Protein AF-A0A962NMR7-F1 (afdb_monomer_lite)

Radius of gyration: 11.39 Å; chains: 1; bounding box: 26×20×34 Å

Foldseek 3Di:
DVVVQVVQQVVQVVVVHGRAADDPVRVVVLVVCCVVPDPPCNVVSVCNNVPRHDPD

Secondary structure (DSSP, 8-state):
-HHHHHHHHHHHHHTT-PPPPPPHHHHHHHHHHHHSPPTT-HHHHHHHHHHSS---

Structure (mmCIF, N/CA/C/O backbone):
data_AF-A0A962NMR7-F1
#
_entry.id   AF-A0A962NMR7-F1
#
loop_
_atom_site.group_PDB
_atom_site.id
_atom_site.type_symbol
_atom_site.label_atom_id
_atom_site.label_alt_id
_atom_site.label_comp_id
_atom_site.label_asym_id
_atom_site.label_entity_id
_atom_site.label_seq_id
_atom_site.pdbx_PDB_ins_code
_atom_site.Cartn_x
_atom_site.Cartn_y
_atom_site.Cartn_z
_atom_site.occupancy
_atom_site.B_iso_or_equiv
_atom_site.auth_seq_id
_atom_site.auth_comp_id
_atom_site.auth_asym_id
_atom_site.auth_atom_id
_atom_site.pdbx_PDB_model_num
ATOM 1 N N . MET A 1 1 ? 1.545 9.131 1.218 1.00 84.44 1 MET A N 1
ATOM 2 C CA . MET A 1 1 ? 1.806 7.829 0.563 1.00 84.44 1 MET A CA 1
ATOM 3 C C . MET A 1 1 ? 0.663 7.399 -0.366 1.00 84.44 1 MET A C 1
ATOM 5 O O . MET A 1 1 ? 0.919 7.288 -1.558 1.00 84.44 1 MET A O 1
ATOM 9 N N . LEU A 1 2 ? -0.576 7.208 0.120 1.00 87.56 2 LEU A N 1
ATOM 10 C CA . LEU A 1 2 ? -1.682 6.630 -0.678 1.00 87.56 2 LEU A CA 1
ATOM 11 C C . LEU A 1 2 ? -2.003 7.386 -1.978 1.00 87.56 2 LEU A C 1
ATOM 13 O O . LEU A 1 2 ? -2.216 6.767 -3.015 1.00 87.56 2 LEU A O 1
ATOM 17 N N . GLU A 1 3 ? -2.004 8.718 -1.946 1.00 88.00 3 GLU A N 1
ATOM 18 C CA . GLU A 1 3 ? -2.241 9.545 -3.137 1.00 88.00 3 GLU A CA 1
ATOM 19 C C . GLU A 1 3 ? -1.139 9.373 -4.191 1.00 88.00 3 GLU A C 1
ATOM 21 O O . GLU A 1 3 ? -1.431 9.089 -5.349 1.00 88.00 3 GLU A O 1
ATOM 26 N N . ALA A 1 4 ? 0.129 9.422 -3.773 1.00 88.62 4 ALA A N 1
ATOM 27 C CA . ALA A 1 4 ? 1.269 9.169 -4.654 1.00 88.62 4 ALA A CA 1
ATOM 28 C C . ALA A 1 4 ? 1.242 7.747 -5.243 1.00 88.62 4 ALA A C 1
ATOM 30 O O . ALA A 1 4 ? 1.584 7.550 -6.407 1.00 88.62 4 ALA A O 1
ATOM 31 N N . TYR A 1 5 ? 0.799 6.750 -4.465 1.00 89.44 5 TYR A N 1
ATOM 32 C CA . TYR A 1 5 ? 0.590 5.396 -4.977 1.00 89.44 5 TYR A CA 1
ATOM 33 C C . TYR A 1 5 ? -0.506 5.365 -6.049 1.00 89.44 5 TYR A C 1
ATOM 35 O O . TYR A 1 5 ? -0.294 4.797 -7.117 1.00 89.44 5 TYR A O 1
ATOM 43 N N . ARG A 1 6 ? -1.651 6.016 -5.808 1.00 90.69 6 ARG A N 1
ATOM 44 C CA . ARG A 1 6 ? -2.751 6.102 -6.781 1.00 90.69 6 ARG A CA 1
ATOM 45 C C . ARG A 1 6 ? -2.335 6.811 -8.069 1.00 90.69 6 ARG A C 1
ATOM 47 O O . ARG A 1 6 ? -2.688 6.341 -9.147 1.00 90.69 6 ARG A O 1
ATOM 54 N N . GLN A 1 7 ? -1.539 7.872 -7.971 1.00 91.75 7 GLN A N 1
ATOM 55 C CA . GLN A 1 7 ? -0.990 8.552 -9.142 1.00 91.75 7 GLN A CA 1
ATOM 56 C C . GLN A 1 7 ? -0.078 7.625 -9.956 1.00 91.75 7 GLN A C 1
ATOM 58 O O . GLN A 1 7 ? -0.255 7.491 -11.162 1.00 91.75 7 GLN A O 1
ATOM 63 N N . HIS A 1 8 ? 0.832 6.905 -9.297 1.00 89.50 8 HIS A N 1
ATOM 64 C CA . HIS A 1 8 ? 1.699 5.936 -9.971 1.00 89.50 8 HIS A CA 1
ATOM 65 C C . HIS A 1 8 ? 0.904 4.812 -10.645 1.00 89.50 8 HIS A C 1
ATOM 67 O O . HIS A 1 8 ? 1.233 4.404 -11.754 1.00 89.50 8 HIS A O 1
ATOM 73 N N . VAL A 1 9 ? -0.164 4.317 -10.011 1.00 90.56 9 VAL A N 1
ATOM 74 C CA . VAL A 1 9 ? -1.073 3.339 -10.631 1.00 90.56 9 VAL A CA 1
ATOM 75 C C . VAL A 1 9 ? -1.726 3.918 -11.885 1.00 90.56 9 VAL A C 1
ATOM 77 O O . VAL A 1 9 ? -1.773 3.227 -12.898 1.00 90.56 9 VAL A O 1
ATOM 80 N N . ALA A 1 10 ? -2.196 5.167 -11.846 1.00 92.38 10 ALA A N 1
ATOM 81 C CA . ALA A 1 10 ? -2.802 5.824 -13.002 1.00 92.38 10 ALA A CA 1
ATOM 82 C C . ALA A 1 10 ? -1.802 5.973 -14.161 1.00 92.38 10 ALA A C 1
ATOM 84 O O . ALA A 1 10 ? -2.080 5.494 -15.257 1.00 92.38 10 ALA A O 1
ATOM 85 N N . GLU A 1 11 ? -0.605 6.508 -13.900 1.00 92.25 11 GLU A N 1
ATOM 86 C CA . GLU A 1 11 ? 0.466 6.681 -14.901 1.00 92.25 11 GLU A CA 1
ATOM 87 C C . GLU A 1 11 ? 0.892 5.351 -15.547 1.00 92.25 11 GLU A C 1
ATOM 89 O O . GLU A 1 11 ? 1.281 5.282 -16.717 1.00 92.25 11 GLU A O 1
ATOM 94 N N . ARG A 1 12 ? 0.844 4.269 -14.768 1.00 92.25 12 ARG A N 1
ATOM 95 C CA . ARG A 1 12 ? 1.162 2.906 -15.205 1.00 92.25 12 ARG A CA 1
ATOM 96 C C . ARG A 1 12 ? 0.032 2.284 -16.014 1.00 92.25 12 ARG A C 1
ATOM 98 O O . ARG A 1 12 ? 0.286 1.697 -17.064 1.00 92.25 12 ARG A O 1
ATOM 105 N N . SER A 1 13 ? -1.200 2.482 -15.567 1.00 91.75 13 SER A N 1
ATOM 106 C CA . SER A 1 13 ? -2.407 2.035 -16.256 1.00 91.75 13 SER A CA 1
ATOM 107 C C . SER A 1 13 ? -2.565 2.711 -17.622 1.00 91.75 13 SER A C 1
ATOM 109 O O . SER A 1 13 ? -2.905 2.043 -18.593 1.00 91.75 13 SER A O 1
ATOM 111 N N . GLU A 1 14 ? -2.213 3.998 -17.746 1.00 92.81 14 GLU A N 1
ATOM 112 C CA . GLU A 1 14 ? -2.162 4.712 -19.036 1.00 92.81 14 GLU A CA 1
ATOM 113 C C . GLU A 1 14 ? -1.179 4.075 -20.029 1.00 92.81 14 GLU A C 1
ATOM 115 O O . GLU A 1 14 ? -1.400 4.093 -21.239 1.00 92.81 14 GLU A O 1
ATOM 120 N N . GLN A 1 15 ? -0.111 3.464 -19.518 1.00 92.06 15 GLN A N 1
ATOM 121 C CA . GLN A 1 15 ? 0.862 2.698 -20.298 1.00 92.06 15 GLN A CA 1
ATOM 122 C C . GLN A 1 15 ? 0.456 1.221 -20.475 1.00 92.06 15 GLN A C 1
ATOM 124 O O . GLN A 1 15 ? 1.201 0.455 -21.085 1.00 92.06 15 GLN A O 1
ATOM 129 N N . GLY A 1 16 ? -0.700 0.805 -19.945 1.00 92.12 16 GLY A N 1
ATOM 130 C CA . GLY A 1 16 ? -1.190 -0.575 -19.992 1.00 92.12 16 GLY A CA 1
ATOM 131 C C . GLY A 1 16 ? -0.357 -1.559 -19.168 1.00 92.12 16 GLY A C 1
ATOM 132 O O . GLY A 1 16 ? -0.354 -2.752 -19.466 1.00 92.12 16 GLY A O 1
ATOM 133 N N . ILE A 1 17 ? 0.384 -1.070 -18.172 1.00 91.56 17 ILE A N 1
ATOM 134 C CA . ILE A 1 17 ? 1.291 -1.871 -17.345 1.00 91.56 17 ILE A CA 1
ATOM 135 C C . ILE A 1 17 ? 0.904 -1.809 -15.874 1.00 91.56 17 ILE A C 1
ATOM 137 O O . ILE A 1 17 ? 0.411 -0.800 -15.374 1.00 91.56 17 ILE A O 1
ATOM 141 N N . ASP A 1 18 ? 1.201 -2.885 -15.154 1.00 88.56 18 ASP A N 1
ATOM 142 C CA . ASP A 1 18 ? 0.934 -2.946 -13.725 1.00 88.56 18 ASP A CA 1
ATOM 143 C C . ASP A 1 18 ? 1.819 -1.969 -12.920 1.00 88.56 18 ASP A C 1
ATOM 145 O O . ASP A 1 18 ? 2.973 -1.664 -13.292 1.00 88.56 18 ASP A O 1
ATOM 149 N N . PRO A 1 19 ? 1.304 -1.471 -11.780 1.00 89.00 19 PRO A N 1
ATOM 150 C CA . PRO A 1 19 ? 2.086 -0.668 -10.858 1.00 89.00 19 PRO A CA 1
ATOM 151 C C . PRO A 1 19 ? 3.255 -1.476 -10.296 1.00 89.00 19 PRO A C 1
ATOM 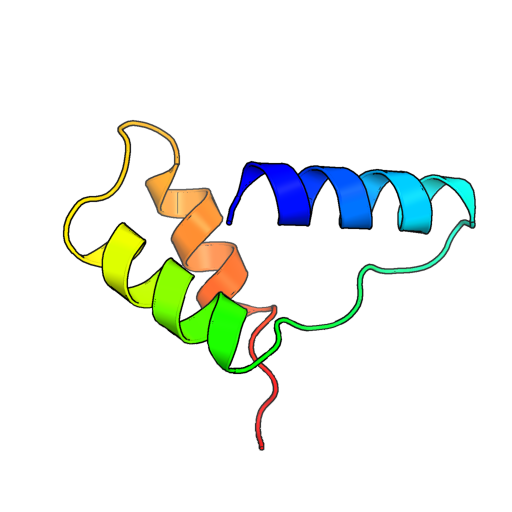153 O O . PRO A 1 19 ? 3.140 -2.656 -9.966 1.00 89.00 19 PRO A O 1
ATOM 156 N N . LYS A 1 20 ? 4.401 -0.807 -10.147 1.0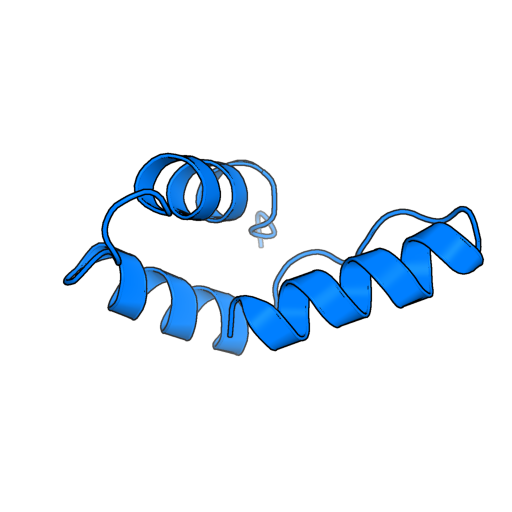0 89.12 20 LYS A N 1
ATOM 157 C CA . LYS A 1 20 ? 5.545 -1.376 -9.417 1.00 89.12 20 LYS A CA 1
ATOM 158 C C . LYS A 1 20 ? 5.147 -1.765 -7.980 1.00 89.12 20 LYS A C 1
ATOM 160 O O . LYS A 1 20 ? 4.316 -1.069 -7.389 1.00 89.12 20 LYS A O 1
ATOM 165 N N . PRO A 1 21 ? 5.771 -2.815 -7.413 1.00 91.19 21 PRO A N 1
ATOM 166 C CA . PRO A 1 21 ? 5.646 -3.120 -5.991 1.00 91.19 21 PRO A CA 1
ATOM 167 C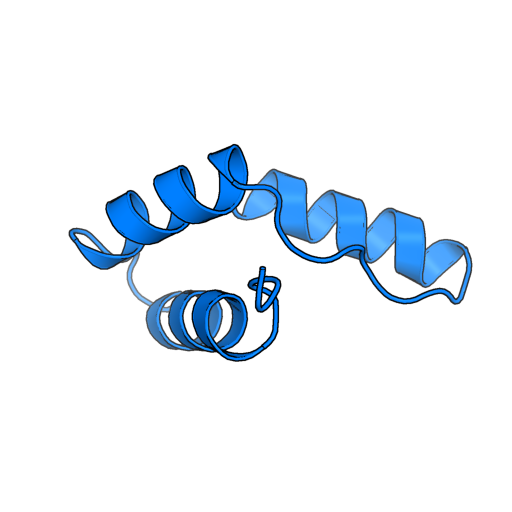 C . PRO A 1 21 ? 6.107 -1.936 -5.134 1.00 91.19 21 PRO A C 1
ATOM 169 O O . PRO A 1 21 ? 6.868 -1.075 -5.591 1.00 91.19 21 PRO A O 1
ATOM 172 N N . LEU A 1 22 ? 5.637 -1.904 -3.889 1.00 91.31 22 LEU A N 1
ATOM 173 C CA . LEU A 1 22 ? 5.981 -0.866 -2.930 1.00 91.31 22 LEU A CA 1
ATOM 174 C C . LEU A 1 22 ? 7.468 -0.925 -2.580 1.00 91.31 22 LEU A C 1
ATOM 176 O O . LEU A 1 22 ? 8.059 -1.990 -2.407 1.00 91.31 22 LEU A O 1
ATOM 180 N N . THR A 1 23 ? 8.071 0.249 -2.450 1.00 91.12 23 THR A N 1
ATOM 181 C CA . THR A 1 23 ? 9.436 0.398 -1.933 1.00 91.12 23 THR A CA 1
ATOM 182 C C . THR A 1 23 ? 9.456 0.286 -0.407 1.00 91.12 23 THR A C 1
ATOM 184 O O . THR A 1 23 ? 8.447 0.540 0.243 1.00 91.12 23 THR A O 1
ATOM 187 N N . ALA A 1 24 ? 10.613 -0.010 0.195 1.00 89.00 24 ALA A N 1
ATOM 188 C CA . ALA A 1 24 ? 10.744 -0.092 1.656 1.00 89.00 24 ALA A CA 1
ATOM 189 C C . ALA A 1 24 ? 10.256 1.179 2.385 1.00 89.00 24 ALA A C 1
ATOM 191 O O . ALA A 1 24 ? 9.602 1.085 3.419 1.00 89.00 24 ALA A O 1
ATOM 192 N N . ALA A 1 25 ? 10.507 2.364 1.815 1.00 90.12 25 ALA A N 1
ATOM 193 C CA . ALA A 1 25 ? 10.004 3.627 2.358 1.00 90.12 25 ALA A CA 1
ATOM 194 C C . ALA A 1 25 ? 8.467 3.697 2.324 1.00 90.12 25 ALA A C 1
ATOM 196 O O . ALA A 1 25 ? 7.839 4.042 3.318 1.00 90.12 25 ALA A O 1
ATOM 197 N N . GLN A 1 26 ? 7.856 3.290 1.209 1.00 90.69 26 GLN A N 1
ATOM 198 C CA . GLN A 1 26 ? 6.399 3.235 1.073 1.00 90.69 26 GLN A CA 1
ATOM 199 C C . GLN A 1 26 ? 5.756 2.212 2.014 1.00 90.69 26 GLN A C 1
ATOM 201 O O . GLN A 1 26 ? 4.664 2.459 2.515 1.00 90.69 26 GLN A O 1
ATOM 206 N N . VAL A 1 27 ? 6.416 1.077 2.259 1.00 90.44 27 VAL A N 1
ATOM 207 C CA . VAL A 1 27 ? 5.945 0.076 3.226 1.00 90.44 27 VAL A CA 1
ATOM 208 C C . VAL A 1 27 ? 6.003 0.627 4.651 1.00 90.44 27 VAL A C 1
ATOM 210 O O . VAL A 1 27 ? 5.044 0.446 5.392 1.00 90.44 27 VAL A O 1
ATOM 213 N N . ASN A 1 28 ? 7.058 1.358 5.022 1.00 91.31 28 ASN A N 1
ATOM 214 C CA . ASN A 1 28 ? 7.125 2.021 6.330 1.00 91.31 28 ASN A CA 1
ATOM 215 C C . ASN A 1 28 ? 5.988 3.034 6.516 1.00 91.31 28 ASN A C 1
ATOM 217 O O . ASN A 1 28 ? 5.299 2.994 7.532 1.00 91.31 28 ASN A O 1
ATOM 221 N N . ASP A 1 29 ? 5.734 3.878 5.514 1.00 91.50 29 ASP A N 1
ATOM 222 C CA . ASP A 1 29 ? 4.608 4.818 5.545 1.00 91.50 29 ASP A CA 1
ATOM 223 C C . ASP A 1 29 ? 3.256 4.091 5.668 1.00 91.50 29 ASP A C 1
ATOM 225 O O . ASP A 1 29 ? 2.351 4.555 6.359 1.00 91.50 29 ASP A O 1
ATOM 229 N N . LEU A 1 30 ? 3.107 2.939 5.003 1.00 90.94 30 LEU A N 1
ATOM 230 C CA . LEU A 1 30 ? 1.897 2.119 5.067 1.00 90.94 30 LEU A CA 1
ATOM 231 C C . LEU A 1 30 ? 1.692 1.507 6.461 1.00 90.94 30 LEU A C 1
ATOM 233 O O . LEU A 1 30 ? 0.563 1.428 6.937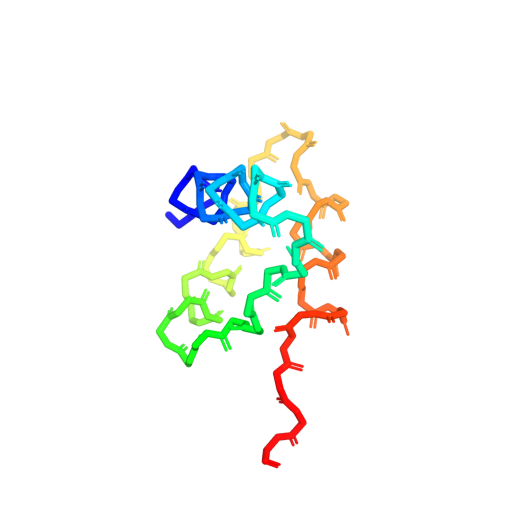 1.00 90.94 30 LEU A O 1
ATOM 237 N N . VAL A 1 31 ? 2.775 1.108 7.133 1.00 90.25 31 VAL A N 1
ATOM 238 C CA . VAL A 1 31 ? 2.730 0.608 8.514 1.00 90.25 31 VAL A CA 1
ATOM 239 C C . VAL A 1 31 ? 2.309 1.706 9.491 1.00 90.25 31 VAL A C 1
ATOM 241 O O . VAL A 1 31 ? 1.543 1.423 10.408 1.00 90.25 31 VAL A O 1
ATOM 244 N N . GLU A 1 32 ? 2.740 2.954 9.299 1.00 91.62 32 GLU A N 1
ATOM 245 C CA . GLU A 1 32 ? 2.244 4.073 10.114 1.00 91.62 32 GLU A CA 1
ATOM 246 C C . GLU A 1 32 ? 0.740 4.305 9.899 1.00 91.62 32 GLU A C 1
ATOM 248 O O . GLU A 1 32 ? -0.004 4.458 10.867 1.00 91.62 32 GLU A O 1
ATOM 253 N N . LEU A 1 33 ? 0.261 4.216 8.652 1.00 89.38 33 LEU A N 1
ATOM 254 C CA . LEU A 1 33 ? -1.172 4.292 8.344 1.00 89.38 33 LEU A CA 1
ATOM 255 C C . LEU A 1 33 ? -1.975 3.129 8.942 1.00 89.38 33 LEU A C 1
ATOM 257 O O . LEU A 1 33 ? -3.141 3.311 9.258 1.00 89.38 33 LEU A O 1
ATOM 261 N N . LEU A 1 34 ? -1.388 1.946 9.137 1.00 88.00 34 LEU A N 1
ATOM 262 C CA . LEU A 1 34 ? -2.068 0.833 9.814 1.00 88.00 34 LEU A CA 1
ATOM 263 C C . LEU A 1 34 ? -2.294 1.080 11.310 1.00 88.00 34 LEU A C 1
ATOM 265 O O . LEU A 1 34 ? -3.206 0.486 11.883 1.00 88.00 34 LEU A O 1
ATOM 269 N N . LYS A 1 35 ? -1.474 1.920 11.952 1.00 88.56 35 LYS A N 1
ATOM 270 C CA . LYS A 1 35 ? -1.646 2.262 13.374 1.00 88.56 35 LYS A CA 1
ATOM 271 C C . LYS A 1 35 ? -2.811 3.225 13.580 1.00 88.56 35 LYS A C 1
ATOM 273 O O . LYS A 1 35 ? -3.550 3.082 14.549 1.00 88.56 35 LYS A O 1
ATOM 278 N N . GLU A 1 36 ? -2.975 4.174 12.663 1.00 88.38 36 GLU A N 1
ATOM 279 C CA . GLU A 1 36 ? -4.065 5.154 12.653 1.00 88.38 36 GLU A CA 1
ATOM 280 C C . GLU A 1 36 ? -4.733 5.176 11.267 1.00 88.38 36 GLU A C 1
ATOM 282 O O . GLU A 1 36 ? -4.512 6.099 10.475 1.00 88.38 36 GLU A O 1
ATOM 287 N N . PRO A 1 37 ? -5.525 4.139 10.934 1.00 85.31 37 PRO A N 1
ATOM 288 C CA . PRO A 1 37 ? -6.098 4.015 9.606 1.00 85.31 37 PRO A CA 1
ATOM 289 C C . PRO A 1 37 ? -7.139 5.111 9.356 1.00 85.31 37 PRO A C 1
ATOM 291 O O . PRO A 1 37 ? -8.044 5.308 10.174 1.00 85.31 37 PRO A O 1
ATOM 294 N N . PRO A 1 38 ? -7.063 5.817 8.213 1.00 88.12 38 PRO A N 1
ATOM 295 C CA . PRO A 1 38 ? -8.134 6.699 7.783 1.00 88.12 38 PRO A CA 1
ATOM 296 C C . PRO A 1 38 ? -9.422 5.891 7.601 1.00 88.12 38 PRO A C 1
ATOM 298 O O . PRO A 1 38 ? -9.412 4.824 6.981 1.00 88.12 38 PRO A O 1
ATOM 301 N N . ALA A 1 39 ? -10.539 6.411 8.111 1.00 88.88 39 ALA A N 1
ATOM 302 C CA . ALA A 1 39 ? -11.832 5.745 8.000 1.00 88.88 39 ALA A CA 1
ATOM 303 C C . ALA A 1 39 ? -12.178 5.458 6.526 1.00 88.88 39 ALA A C 1
ATOM 305 O O . ALA A 1 39 ? -12.211 6.373 5.702 1.00 88.88 39 ALA A O 1
ATOM 306 N N . GLY A 1 40 ? -12.440 4.188 6.202 1.00 88.38 40 GLY A N 1
ATOM 307 C CA . GLY A 1 40 ? -12.780 3.745 4.846 1.00 88.38 40 GLY A CA 1
ATOM 308 C C . GLY A 1 40 ? -11.591 3.368 3.952 1.00 88.38 40 GLY A C 1
ATOM 309 O O . GLY A 1 40 ? -11.813 2.849 2.861 1.00 88.38 40 GLY A O 1
ATOM 310 N N . GLU A 1 41 ? -10.346 3.558 4.399 1.00 89.25 41 GLU A N 1
ATOM 311 C CA . GLU A 1 41 ? -9.140 3.122 3.669 1.00 89.25 41 GLU A CA 1
ATOM 312 C C . GLU A 1 41 ? -8.555 1.814 4.233 1.00 89.25 41 GLU A C 1
ATOM 314 O O . GLU A 1 41 ? -7.583 1.295 3.689 1.00 89.25 41 GLU A O 1
ATOM 319 N N . GLU A 1 42 ? -9.140 1.235 5.290 1.00 89.75 42 GLU A N 1
ATOM 320 C CA . GLU A 1 42 ? -8.577 0.073 6.002 1.00 89.75 42 GLU A CA 1
ATOM 321 C C . GLU A 1 42 ? -8.353 -1.120 5.069 1.00 89.75 42 GLU A C 1
ATOM 323 O O . GLU A 1 42 ? -7.253 -1.663 5.003 1.00 89.75 42 GLU A O 1
ATOM 328 N N . ASN A 1 43 ? -9.373 -1.485 4.285 1.00 90.12 43 ASN A N 1
ATOM 329 C CA . ASN A 1 43 ? -9.286 -2.588 3.324 1.00 90.12 43 ASN A CA 1
ATOM 330 C C . ASN A 1 43 ? -8.250 -2.322 2.228 1.00 90.12 43 ASN A C 1
ATOM 332 O O . ASN A 1 43 ? -7.587 -3.249 1.771 1.00 90.12 43 ASN A O 1
ATOM 336 N N . PHE A 1 44 ? -8.105 -1.064 1.809 1.00 90.88 44 PHE A N 1
ATOM 337 C CA . PHE A 1 44 ? -7.136 -0.691 0.787 1.00 90.88 44 PHE A CA 1
ATOM 338 C C . PHE A 1 44 ? -5.710 -0.812 1.322 1.00 90.88 44 PHE A C 1
ATOM 340 O O . PHE A 1 44 ? -4.857 -1.422 0.687 1.00 90.88 44 PHE A O 1
ATOM 347 N N . ILE A 1 45 ? -5.464 -0.309 2.530 1.00 91.06 45 ILE A N 1
ATOM 348 C CA . ILE A 1 45 ? -4.175 -0.440 3.214 1.00 91.06 45 ILE A CA 1
ATOM 349 C C . ILE A 1 45 ? -3.824 -1.925 3.421 1.00 91.06 45 ILE A C 1
ATOM 351 O O . ILE A 1 45 ? -2.679 -2.326 3.199 1.00 91.06 45 ILE A O 1
ATOM 355 N N . LEU A 1 46 ? -4.811 -2.752 3.782 1.00 91.12 46 LEU A N 1
ATOM 356 C CA . LEU A 1 46 ? -4.637 -4.195 3.965 1.00 91.12 46 LEU A CA 1
ATOM 357 C C . LEU A 1 46 ? -4.318 -4.922 2.647 1.00 91.12 46 LEU A C 1
ATOM 359 O O . LEU A 1 46 ? -3.463 -5.809 2.617 1.00 91.12 46 LEU A O 1
ATOM 363 N N . ASP A 1 47 ? -4.962 -4.534 1.547 1.00 91.44 47 ASP A N 1
ATOM 364 C CA . ASP A 1 47 ? -4.663 -5.064 0.214 1.00 91.44 47 ASP A CA 1
ATOM 365 C C . ASP A 1 47 ? -3.236 -4.707 -0.223 1.00 91.44 47 ASP A C 1
ATOM 367 O O . ASP A 1 47 ? -2.478 -5.571 -0.671 1.00 91.44 47 ASP A O 1
ATOM 371 N N . LEU A 1 48 ? -2.826 -3.454 -0.007 1.00 91.19 48 LEU A N 1
ATOM 372 C CA . LEU A 1 48 ? -1.484 -2.986 -0.341 1.00 91.19 48 LEU A CA 1
ATOM 373 C C . LEU A 1 48 ? -0.398 -3.759 0.409 1.00 91.19 48 LEU A C 1
ATOM 375 O O . LEU A 1 48 ? 0.578 -4.188 -0.211 1.00 91.19 48 LEU A O 1
ATOM 379 N N . ILE A 1 49 ? -0.560 -3.976 1.717 1.00 89.56 49 ILE A N 1
ATOM 380 C CA . ILE A 1 49 ? 0.456 -4.694 2.494 1.00 89.56 49 ILE A CA 1
ATOM 381 C C . ILE A 1 49 ? 0.513 -6.185 2.130 1.00 89.56 49 ILE A C 1
ATOM 383 O O . ILE A 1 49 ? 1.581 -6.789 2.174 1.00 89.56 49 ILE A O 1
ATOM 387 N N . THR A 1 50 ? -0.615 -6.763 1.716 1.00 90.75 50 THR A N 1
ATOM 388 C CA . THR A 1 50 ? -0.717 -8.188 1.371 1.00 90.75 50 THR A CA 1
ATOM 389 C C . THR A 1 50 ? -0.180 -8.478 -0.030 1.00 90.75 50 THR A C 1
ATOM 391 O O . THR A 1 50 ? 0.559 -9.439 -0.224 1.00 90.75 50 THR A O 1
ATOM 394 N N . ASN A 1 51 ? -0.538 -7.649 -1.013 1.00 91.00 51 ASN A N 1
ATOM 395 C CA . ASN A 1 51 ? -0.336 -7.953 -2.432 1.00 91.00 51 ASN A CA 1
ATOM 396 C C . ASN A 1 51 ? 0.762 -7.118 -3.100 1.00 91.00 51 ASN A C 1
ATOM 398 O O . ASN A 1 51 ? 1.170 -7.424 -4.224 1.00 91.00 51 ASN A O 1
ATOM 402 N N . ARG A 1 52 ? 1.225 -6.033 -2.463 1.00 90.62 52 ARG A N 1
ATOM 403 C CA . ARG A 1 52 ? 2.162 -5.074 -3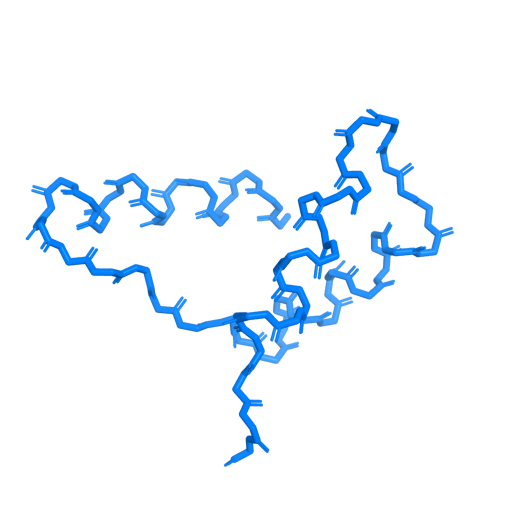.079 1.00 90.62 52 ARG A CA 1
ATOM 404 C C . ARG A 1 52 ? 3.490 -4.929 -2.341 1.00 90.62 52 ARG A C 1
ATOM 406 O O . ARG A 1 52 ? 4.332 -4.161 -2.803 1.00 90.62 52 ARG A O 1
ATOM 413 N N . VAL A 1 53 ? 3.717 -5.676 -1.263 1.00 88.44 53 VAL A N 1
ATOM 414 C CA . VAL A 1 53 ? 5.014 -5.740 -0.572 1.00 88.44 53 VAL A CA 1
ATOM 415 C C . VAL A 1 53 ? 5.896 -6.806 -1.235 1.00 88.44 53 VAL A C 1
ATOM 417 O O . VAL A 1 53 ? 5.453 -7.944 -1.390 1.00 88.44 53 VAL A O 1
ATOM 420 N N . PRO A 1 54 ? 7.129 -6.475 -1.661 1.00 84.56 54 PRO A N 1
ATOM 421 C CA . PRO A 1 54 ? 8.048 -7.465 -2.211 1.00 84.56 54 PRO A CA 1
ATOM 422 C C . PRO A 1 54 ? 8.475 -8.474 -1.135 1.00 84.56 54 PRO A C 1
ATOM 424 O O . PRO A 1 54 ? 8.680 -8.107 0.019 1.00 84.56 54 PRO A O 1
ATOM 427 N N . ALA A 1 55 ? 8.647 -9.741 -1.524 1.00 79.88 55 ALA A N 1
ATOM 428 C CA . ALA A 1 55 ? 8.993 -10.831 -0.604 1.00 79.88 55 ALA A CA 1
ATOM 429 C C . ALA A 1 55 ? 10.426 -10.755 -0.028 1.00 79.88 55 ALA A C 1
ATOM 431 O O . ALA A 1 55 ? 10.738 -11.499 0.903 1.00 79.88 55 ALA A O 1
ATOM 432 N N . GLY A 1 56 ? 11.268 -9.856 -0.552 1.00 67.06 56 GLY A N 1
ATOM 433 C CA . GLY A 1 56 ? 12.706 -9.778 -0.269 1.00 67.06 56 GLY A CA 1
ATOM 434 C C . GLY A 1 56 ? 13.546 -10.135 -1.482 1.00 67.06 56 GLY A C 1
ATOM 435 O O . GLY A 1 56 ? 13.236 -11.159 -2.128 1.00 67.06 56 GLY A O 1
#

Sequence (56 aa):
MLEAYRQHVAERSEQGIDPKPLTAAQVNDLVELLKEPPAGEENFILDLITNRV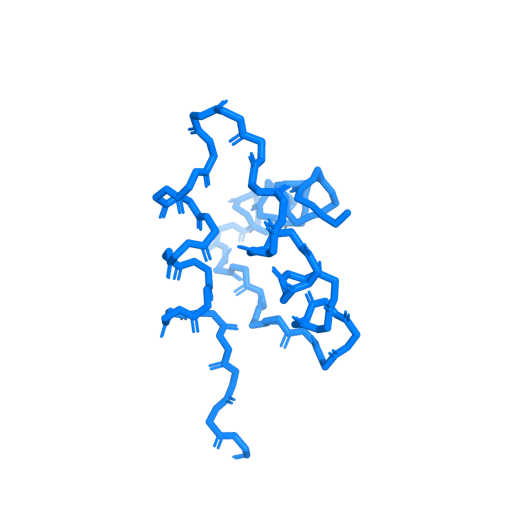PAG

pLDDT: mean 89.39, std 3.76, range [67.06, 92.81]